Protein AF-A0A150VTR0-F1 (afdb_monomer)

Radius of gyration: 17.27 Å; Cα contacts (8 Å, |Δi|>4): 118; chains: 1; bounding box: 35×29×55 Å

Sequence (92 aa):
MALSACSQPHEEQRKYALPDSLCGVEVAPDLLSPFLPPGEELSVKEDVPDGGTETCELFIDGKPGLFVKQIWWREEDSIAEVASVQAMVGTG

Solvent-accessible surface area (backbone atoms only — not comparable to full-atom values): 5969 Å² total; per-residue (Å²): 136,86,85,80,77,75,76,70,86,73,77,52,72,55,68,44,82,74,59,57,54,57,81,92,38,81,42,66,39,78,76,49,52,88,62,53,73,59,36,65,44,72,48,77,48,77,47,66,90,48,100,45,35,40,34,30,39,32,22,43,70,84,37,89,53,48,82,46,77,50,75,66,79,59,91,84,59,48,72,67,60,63,48,56,76,72,60,75,73,77,82,127

pLDDT: mean 81.84, std 15.09, range [39.91, 95.38]

Secondary structure (DSSP, 8-state):
---------------SPPPSEETTEE--HHHHGGGS---S-EEEEEEEEETTEEEEEEEETTEEEEEEEEEPPPTT--HHHHHHHH------

Foldseek 3Di:
DDPPPPDDPPVPDAQDDQDQDDQNHGDDSVVCVVQADHANDKDKDWDDPDPFKIWIFIDGVNHTRDIDMGGDDDPPDDPVNVVVVVPPPPPD

Structure (mmCIF, N/CA/C/O backbone):
data_AF-A0A150VTR0-F1
#
_entry.id   AF-A0A150VTR0-F1
#
loop_
_atom_site.group_PDB
_atom_site.id
_atom_site.type_symbol
_atom_site.label_atom_id
_atom_site.label_alt_id
_atom_site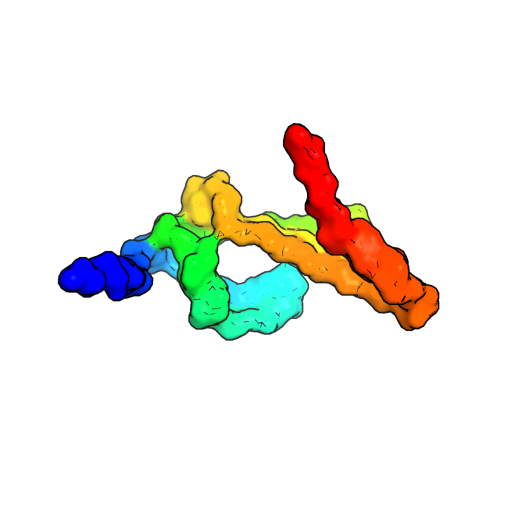.label_comp_id
_atom_site.label_asym_id
_atom_site.label_entity_id
_atom_site.label_seq_id
_atom_site.pdbx_PDB_ins_code
_atom_site.Cartn_x
_atom_site.Cartn_y
_atom_site.Cartn_z
_atom_site.occupancy
_atom_site.B_iso_or_equiv
_atom_site.auth_seq_id
_atom_site.auth_comp_id
_atom_site.auth_asym_id
_atom_site.auth_atom_id
_atom_site.pdbx_PDB_model_num
ATOM 1 N N . MET A 1 1 ? 16.884 -14.665 33.338 1.00 39.91 1 MET A N 1
ATOM 2 C CA . MET A 1 1 ? 15.418 -14.694 33.168 1.00 39.91 1 MET A CA 1
ATOM 3 C C . MET A 1 1 ? 15.113 -13.868 31.935 1.00 39.91 1 MET A C 1
ATOM 5 O O . MET A 1 1 ? 15.328 -12.666 31.967 1.00 39.91 1 MET A O 1
ATOM 9 N N . ALA A 1 2 ? 14.780 -14.525 30.827 1.00 46.97 2 ALA A N 1
ATOM 10 C CA . ALA A 1 2 ? 14.428 -13.860 29.580 1.00 46.97 2 ALA A CA 1
ATOM 11 C C . ALA A 1 2 ? 12.911 -13.648 29.563 1.00 46.97 2 ALA A C 1
ATOM 13 O O . ALA A 1 2 ? 12.160 -14.613 29.676 1.00 46.97 2 ALA A O 1
ATOM 14 N N . LEU A 1 3 ? 12.476 -12.394 29.456 1.00 50.44 3 LEU A N 1
ATOM 15 C CA . LEU A 1 3 ? 11.103 -12.034 29.115 1.00 50.44 3 LEU A CA 1
ATOM 16 C C . LEU A 1 3 ? 11.131 -11.517 27.678 1.00 50.44 3 LEU A C 1
ATOM 18 O O . LEU A 1 3 ? 11.249 -10.322 27.440 1.00 50.44 3 LEU A O 1
ATOM 22 N N . SER A 1 4 ? 11.072 -12.434 26.719 1.00 55.81 4 SER A N 1
ATOM 23 C CA . SER A 1 4 ? 10.721 -12.116 25.336 1.00 55.81 4 SER A CA 1
ATOM 24 C C . SER A 1 4 ? 9.321 -12.657 25.081 1.00 55.81 4 SER A C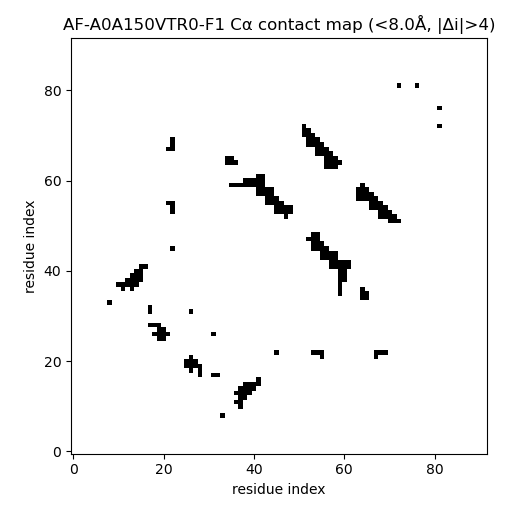 1
ATOM 26 O O . SER A 1 4 ? 9.133 -13.638 24.367 1.00 55.81 4 SER A O 1
ATOM 28 N N . ALA A 1 5 ? 8.334 -12.044 25.732 1.00 51.94 5 ALA A N 1
ATOM 29 C CA . ALA A 1 5 ? 6.967 -12.123 25.253 1.00 51.94 5 ALA A CA 1
ATOM 30 C C . ALA A 1 5 ? 6.877 -11.136 24.086 1.00 51.94 5 ALA A C 1
ATOM 32 O O . ALA A 1 5 ? 6.636 -9.948 24.285 1.00 51.94 5 ALA A O 1
ATOM 33 N N . CYS A 1 6 ? 7.139 -11.612 22.867 1.00 59.19 6 CYS A N 1
ATOM 34 C CA . CYS A 1 6 ? 6.555 -10.966 21.702 1.00 59.19 6 CYS A CA 1
ATOM 35 C C . CYS A 1 6 ? 5.050 -11.044 21.938 1.00 59.19 6 CYS A C 1
ATOM 37 O O . CYS A 1 6 ? 4.497 -12.142 22.015 1.00 59.19 6 CYS A O 1
ATOM 39 N N . SER A 1 7 ? 4.433 -9.894 22.191 1.00 54.06 7 SER A N 1
ATOM 40 C CA . SER A 1 7 ? 2.988 -9.755 22.286 1.00 54.06 7 SER A CA 1
ATOM 41 C C . SER A 1 7 ? 2.343 -10.599 21.190 1.00 54.06 7 SER A C 1
ATOM 43 O O . SER A 1 7 ? 2.670 -10.430 20.013 1.00 54.06 7 SER A O 1
ATOM 45 N N . GLN A 1 8 ? 1.462 -11.524 21.590 1.00 50.69 8 GLN A N 1
ATOM 46 C CA . GLN A 1 8 ? 0.484 -12.125 20.685 1.00 50.69 8 GLN A CA 1
ATOM 47 C C . GLN A 1 8 ? -0.086 -11.015 19.799 1.00 50.69 8 GLN A C 1
ATOM 49 O O . GLN A 1 8 ? -0.276 -9.910 20.320 1.00 50.69 8 GLN A O 1
ATOM 54 N N . PRO A 1 9 ? -0.358 -11.269 18.506 1.00 55.47 9 PRO A N 1
ATOM 55 C CA . PRO A 1 9 ? -1.112 -10.316 17.719 1.00 55.47 9 PRO A CA 1
ATOM 56 C C . PRO A 1 9 ? -2.427 -10.136 18.464 1.00 55.47 9 PRO A C 1
ATOM 58 O O . PRO A 1 9 ? -3.250 -11.046 18.554 1.00 55.47 9 PRO A O 1
ATOM 61 N N . HIS A 1 10 ? -2.546 -8.993 19.130 1.00 50.25 10 HIS A N 1
ATOM 62 C CA . HIS A 1 10 ? -3.803 -8.535 19.649 1.00 50.25 10 HIS A CA 1
ATOM 63 C C . HIS A 1 10 ? -4.599 -8.356 18.361 1.00 50.25 10 HIS A C 1
ATOM 65 O O . HIS A 1 10 ? -4.322 -7.448 17.577 1.00 50.25 10 HIS A O 1
ATOM 71 N N . GLU A 1 11 ? -5.507 -9.291 18.074 1.00 57.62 11 GLU A N 1
ATOM 72 C CA . GLU A 1 11 ? -6.654 -9.008 17.224 1.00 57.62 11 GLU A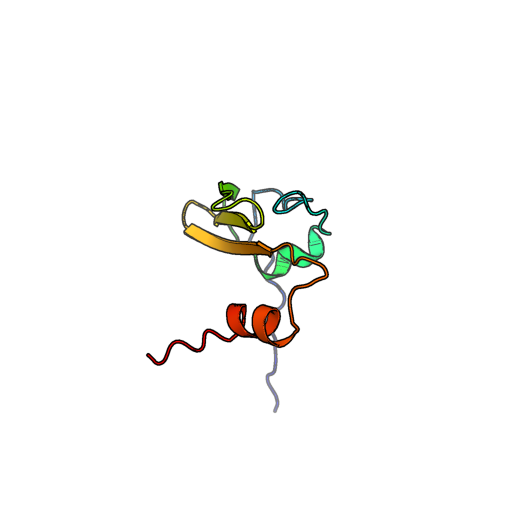 CA 1
ATOM 73 C C . GLU A 1 11 ? -7.438 -7.915 17.954 1.00 57.62 11 GLU A C 1
ATOM 75 O O . GLU A 1 11 ? -8.515 -8.156 18.500 1.00 57.62 11 GLU A O 1
ATOM 80 N N . GLU A 1 12 ? -6.871 -6.709 18.082 1.00 61.84 12 GLU A N 1
ATOM 81 C CA . GLU A 1 12 ? -7.701 -5.600 18.472 1.00 61.84 12 GLU A CA 1
ATOM 82 C C . GLU A 1 12 ? -8.732 -5.459 17.355 1.00 61.84 12 GLU A C 1
ATOM 84 O O . GLU A 1 12 ? -8.417 -5.522 16.164 1.00 61.84 12 GLU A O 1
ATOM 89 N N . GLN A 1 13 ? -9.993 -5.492 17.778 1.00 74.62 13 GLN A N 1
ATOM 90 C CA . GLN A 1 13 ? -11.130 -5.866 16.949 1.00 74.62 13 GLN A CA 1
ATOM 91 C C . GLN A 1 13 ? -11.236 -4.941 15.738 1.00 74.62 13 GLN A C 1
ATOM 93 O O . GLN A 1 13 ? -11.805 -3.853 15.823 1.00 74.62 13 GLN A O 1
ATOM 98 N N . ARG A 1 14 ? -10.705 -5.380 14.595 1.00 88.50 14 ARG A N 1
ATOM 99 C CA . ARG A 1 14 ? -11.011 -4.772 13.303 1.00 88.50 14 ARG A CA 1
ATOM 100 C C . ARG A 1 14 ? -12.475 -5.034 12.998 1.00 88.50 14 ARG A C 1
ATOM 102 O O . ARG A 1 14 ? -12.904 -6.187 12.994 1.00 88.50 14 ARG A O 1
ATOM 109 N N . LYS A 1 15 ? -13.237 -3.974 12.739 1.00 92.06 15 LYS A N 1
ATOM 110 C CA . LYS A 1 15 ? -14.630 -4.086 12.275 1.00 92.06 15 LYS A CA 1
ATOM 111 C C . LYS A 1 15 ? -14.751 -4.021 10.753 1.00 92.06 15 LYS A C 1
ATOM 113 O O . LYS A 1 15 ? -15.821 -4.296 10.221 1.00 92.06 15 LYS A O 1
ATOM 118 N N . TYR A 1 16 ? -13.663 -3.684 10.067 1.00 90.62 16 TYR A N 1
ATOM 119 C CA . TYR A 1 16 ? -13.577 -3.662 8.615 1.00 90.62 16 TYR A CA 1
ATOM 120 C C . TYR A 1 16 ? -13.030 -4.990 8.068 1.00 90.62 16 TYR A C 1
ATOM 122 O O . TYR A 1 16 ? -12.291 -5.710 8.745 1.00 90.62 16 TYR A O 1
ATOM 130 N N . ALA A 1 17 ? -13.391 -5.311 6.825 1.00 91.44 17 ALA A N 1
ATOM 131 C CA . ALA A 1 17 ? -12.863 -6.472 6.119 1.00 91.44 17 ALA A CA 1
ATOM 132 C C . ALA A 1 17 ? -11.477 -6.171 5.534 1.00 91.44 17 ALA A C 1
ATOM 134 O O . ALA A 1 17 ? -11.214 -5.060 5.073 1.00 91.44 17 ALA A O 1
ATOM 135 N N . LEU A 1 18 ? -10.598 -7.171 5.538 1.00 90.75 18 LEU A N 1
ATOM 136 C CA . LEU A 1 18 ? -9.321 -7.087 4.835 1.00 90.75 18 LEU A CA 1
ATOM 137 C C . LEU A 1 18 ? -9.571 -7.207 3.323 1.00 90.75 18 LEU A C 1
ATOM 139 O O . LEU A 1 18 ? -10.344 -8.082 2.925 1.00 90.75 18 LEU A O 1
ATOM 143 N N . PRO A 1 19 ? -8.939 -6.364 2.489 1.00 89.56 19 PRO A N 1
ATOM 144 C CA . PRO A 1 19 ? -9.086 -6.472 1.046 1.00 89.56 19 PRO A CA 1
ATOM 145 C C . PRO A 1 19 ? -8.377 -7.729 0.521 1.00 89.56 19 PRO A C 1
ATOM 147 O O . PRO A 1 19 ? -7.367 -8.168 1.075 1.00 89.56 19 PRO A O 1
ATOM 150 N N . ASP A 1 20 ? -8.917 -8.302 -0.550 1.00 90.31 20 ASP A N 1
ATOM 151 C CA . ASP A 1 20 ? -8.351 -9.440 -1.292 1.00 90.31 20 ASP A CA 1
ATOM 152 C C . ASP A 1 20 ? -7.457 -9.002 -2.465 1.00 90.31 20 ASP A C 1
ATOM 154 O O . ASP A 1 20 ? -6.801 -9.819 -3.112 1.00 90.31 20 ASP A O 1
ATOM 158 N N . SER A 1 21 ? -7.416 -7.699 -2.733 1.00 89.50 21 SER A N 1
ATOM 159 C CA . SER A 1 21 ? -6.632 -7.080 -3.790 1.00 89.50 21 SER A CA 1
ATOM 160 C C . SER A 1 21 ? -6.164 -5.682 -3.385 1.00 89.5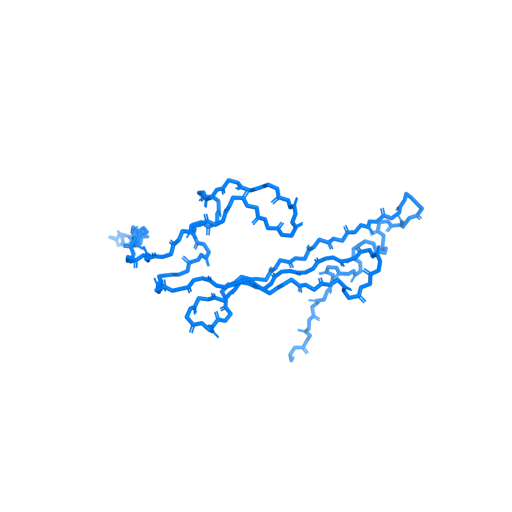0 21 SER A C 1
ATOM 162 O O . SER A 1 21 ? -6.805 -4.991 -2.593 1.00 89.50 21 SER A O 1
ATOM 164 N N . LEU A 1 22 ? -5.010 -5.270 -3.906 1.00 87.62 22 LEU A N 1
ATOM 165 C CA . LEU A 1 22 ? -4.418 -3.947 -3.715 1.00 87.62 22 LEU A CA 1
ATOM 166 C C . LEU A 1 22 ? -3.842 -3.472 -5.044 1.00 87.62 22 LEU A C 1
ATOM 168 O O . LEU A 1 22 ? -3.004 -4.168 -5.612 1.00 87.62 22 LEU A O 1
ATOM 172 N N . CYS A 1 23 ? -4.261 -2.300 -5.525 1.00 84.12 23 CYS A N 1
ATOM 173 C CA . CYS A 1 23 ? -3.818 -1.754 -6.818 1.00 84.12 23 CYS A CA 1
ATOM 174 C C . CYS A 1 23 ? -3.985 -2.761 -7.965 1.00 84.12 23 CYS A C 1
ATOM 176 O O . CYS A 1 23 ? -3.038 -3.073 -8.680 1.00 84.12 23 CYS A O 1
ATOM 178 N N . GLY A 1 24 ? -5.146 -3.419 -8.030 1.00 83.81 24 GLY A N 1
ATOM 179 C CA . GLY A 1 24 ? -5.416 -4.458 -9.029 1.00 83.81 24 GLY A CA 1
ATOM 180 C C . GLY A 1 24 ? -4.620 -5.767 -8.878 1.00 83.81 24 GLY A C 1
ATOM 181 O O . GLY A 1 24 ? -4.814 -6.677 -9.684 1.00 83.81 24 GLY A O 1
ATOM 182 N N . VAL A 1 25 ? -3.761 -5.908 -7.860 1.00 86.94 25 VAL A N 1
ATOM 183 C CA . VAL A 1 25 ? -2.990 -7.130 -7.583 1.00 86.94 25 VAL A CA 1
ATOM 184 C C . VAL A 1 25 ? -3.665 -7.946 -6.488 1.00 86.94 25 VAL A C 1
ATOM 186 O O . VAL A 1 25 ? -3.878 -7.452 -5.382 1.00 86.94 25 VAL A O 1
ATOM 189 N N . GLU A 1 26 ? -3.966 -9.213 -6.774 1.00 91.69 26 GLU A N 1
ATOM 190 C CA . GLU A 1 26 ? -4.485 -10.153 -5.776 1.00 91.69 26 GLU A CA 1
ATOM 191 C C . GLU A 1 26 ? -3.479 -10.359 -4.636 1.00 91.69 26 GLU A C 1
ATOM 193 O O . GLU A 1 26 ? -2.290 -10.609 -4.855 1.00 91.69 26 GLU A O 1
ATOM 198 N N . VAL A 1 27 ? -3.965 -10.293 -3.399 1.00 89.50 27 VAL A N 1
ATOM 199 C CA . VAL A 1 27 ? -3.160 -10.494 -2.198 1.00 89.50 27 VAL A CA 1
ATOM 200 C C . VAL A 1 27 ? -3.939 -11.313 -1.184 1.00 89.50 27 VAL A C 1
ATOM 202 O O . VAL A 1 27 ? -5.117 -11.083 -0.928 1.00 89.50 27 VAL A O 1
ATOM 205 N N . ALA A 1 28 ? -3.269 -12.287 -0.570 1.00 91.81 28 ALA A N 1
ATOM 206 C CA . ALA A 1 28 ? -3.878 -13.043 0.512 1.00 91.81 28 ALA A CA 1
ATOM 207 C C . ALA A 1 28 ? -4.153 -12.098 1.703 1.00 91.81 28 ALA A C 1
ATOM 209 O O . ALA A 1 28 ? -3.197 -11.508 2.220 1.00 91.81 28 ALA A O 1
ATOM 210 N N . PRO A 1 29 ? -5.405 -11.979 2.187 1.00 89.56 29 PRO A N 1
ATOM 211 C CA . PRO A 1 29 ? -5.752 -11.056 3.271 1.00 89.56 29 PRO A CA 1
ATOM 212 C C . PRO A 1 29 ? -4.904 -11.249 4.537 1.00 89.56 29 PRO A C 1
ATOM 214 O O . PRO A 1 29 ? -4.508 -10.283 5.192 1.00 89.56 29 PRO A O 1
ATOM 217 N N . ASP A 1 30 ? -4.536 -12.494 4.843 1.00 88.19 30 ASP A N 1
ATOM 218 C CA . ASP A 1 30 ? -3.697 -12.842 5.994 1.00 88.19 30 ASP A CA 1
ATOM 219 C C . ASP A 1 30 ? -2.297 -12.208 5.941 1.00 88.19 30 ASP A C 1
ATOM 221 O O . ASP A 1 30 ? -1.695 -11.970 6.988 1.00 88.19 30 ASP A O 1
ATOM 225 N N . LEU A 1 31 ? -1.787 -11.881 4.747 1.00 89.69 31 LEU A N 1
ATOM 226 C CA . LEU A 1 31 ? -0.516 -11.167 4.582 1.00 89.69 31 LEU A CA 1
ATOM 227 C C . LEU A 1 31 ? -0.642 -9.674 4.902 1.00 89.69 31 LEU A C 1
ATOM 229 O O . LEU A 1 31 ? 0.348 -9.051 5.277 1.00 89.69 31 LEU A O 1
ATOM 233 N N . LEU A 1 32 ? -1.842 -9.102 4.783 1.00 88.00 32 LEU A N 1
ATOM 234 C CA . LEU A 1 32 ? -2.115 -7.700 5.114 1.00 88.00 32 LEU A CA 1
ATOM 235 C C . LEU A 1 32 ? -2.416 -7.500 6.594 1.00 88.00 32 LEU A C 1
ATOM 237 O O . LEU A 1 32 ? -2.113 -6.450 7.158 1.00 88.00 32 LEU A O 1
ATOM 241 N N . SER A 1 33 ? -2.993 -8.522 7.224 1.00 86.75 33 SER A N 1
ATOM 242 C CA . SER A 1 33 ? -3.410 -8.514 8.623 1.00 86.75 33 SER A CA 1
ATOM 243 C C . SER A 1 33 ? -2.370 -7.911 9.593 1.00 86.75 33 SER A C 1
ATOM 245 O O . SER A 1 33 ? -2.765 -7.089 10.417 1.00 86.75 33 SER A O 1
ATOM 247 N N . PRO A 1 34 ? -1.058 -8.208 9.519 1.00 88.25 34 PRO A N 1
ATOM 248 C CA . PRO A 1 34 ? -0.085 -7.653 10.466 1.00 88.25 34 PRO A CA 1
ATOM 249 C C . PRO A 1 34 ? 0.175 -6.147 10.317 1.00 88.25 34 PRO A C 1
ATOM 251 O O . PRO A 1 34 ? 0.689 -5.527 11.245 1.00 88.25 34 PRO A O 1
ATOM 254 N N . PHE A 1 35 ? -0.141 -5.563 9.159 1.00 87.62 35 PHE A N 1
ATOM 255 C CA . PHE A 1 35 ? 0.160 -4.165 8.833 1.00 87.62 35 PHE A CA 1
ATOM 256 C C . PHE A 1 35 ? -1.035 -3.233 9.033 1.00 87.62 35 PHE A C 1
ATOM 258 O O . PHE A 1 35 ? -0.861 -2.018 9.086 1.00 87.62 35 PHE A O 1
ATOM 265 N N . LEU A 1 36 ? -2.243 -3.790 9.136 1.00 88.19 36 LEU A N 1
ATOM 266 C CA . LEU A 1 36 ? -3.476 -3.022 9.243 1.00 88.19 36 LEU A CA 1
ATOM 267 C C . LEU A 1 36 ? -3.960 -2.995 10.701 1.00 88.19 36 LEU A C 1
ATOM 269 O O . LEU A 1 36 ? -4.440 -4.019 11.204 1.00 88.19 36 LEU A O 1
ATOM 273 N N . PRO A 1 37 ? -3.831 -1.849 11.396 1.00 88.31 37 PRO A N 1
ATOM 274 C CA . PRO A 1 37 ? -4.209 -1.730 12.795 1.00 88.31 37 PRO A CA 1
ATOM 275 C C . PRO A 1 37 ? -5.734 -1.791 12.964 1.00 88.31 37 PRO A C 1
ATOM 277 O O . PRO A 1 37 ? -6.479 -1.584 12.013 1.00 88.31 37 PRO A O 1
ATOM 280 N N . PRO A 1 38 ? -6.237 -2.027 14.173 1.00 89.88 38 PRO A N 1
ATOM 281 C CA . PRO A 1 38 ? -7.666 -1.975 14.473 1.00 89.88 38 PRO A CA 1
ATOM 282 C C . PRO A 1 38 ? -8.311 -0.656 14.081 1.00 89.88 38 PRO A C 1
ATOM 284 O O . PRO A 1 38 ? -7.669 0.393 14.079 1.00 89.88 38 PRO A O 1
ATOM 287 N N . GLY A 1 39 ? -9.608 -0.731 13.817 1.00 90.94 39 GLY A N 1
ATOM 288 C CA . GLY A 1 39 ? -10.423 0.414 13.455 1.00 90.94 39 GLY A CA 1
ATOM 289 C C . GLY A 1 39 ? -11.820 -0.015 13.047 1.00 90.94 39 GLY A C 1
ATOM 290 O O . GLY A 1 39 ? -12.159 -1.209 13.049 1.00 90.94 39 GLY A O 1
ATOM 291 N N . GLU A 1 40 ? -12.631 0.971 12.705 1.00 93.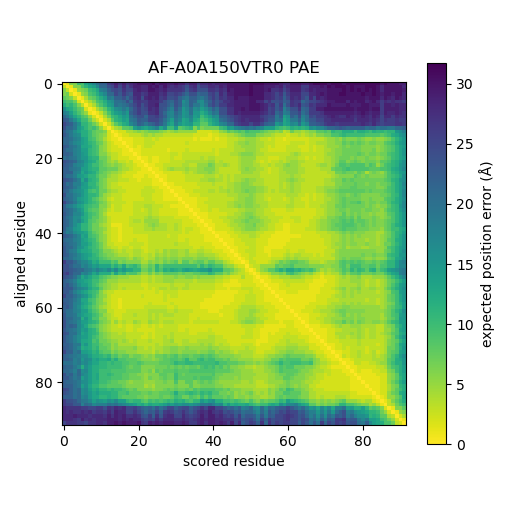19 40 GLU A N 1
ATOM 292 C CA . GLU A 1 40 ? -14.023 0.773 12.326 1.00 93.19 40 GLU A CA 1
ATOM 293 C C . GLU A 1 40 ? -14.190 0.691 10.813 1.00 93.19 40 GLU A C 1
ATOM 295 O O . GLU A 1 40 ? -14.900 -0.187 10.323 1.00 93.19 40 GLU A O 1
ATOM 300 N N . GLU A 1 41 ? -13.493 1.557 10.084 1.00 94.25 41 GLU A N 1
ATOM 301 C CA . GLU A 1 41 ? -13.644 1.723 8.645 1.00 94.25 41 GLU A CA 1
ATOM 302 C C . GLU A 1 41 ? -12.293 1.670 7.931 1.00 94.25 41 GLU A C 1
ATOM 304 O O . GLU A 1 41 ? -11.312 2.287 8.354 1.00 94.25 41 GLU A O 1
ATOM 309 N N . LEU A 1 42 ? -12.271 0.949 6.809 1.00 93.69 42 LEU A N 1
ATOM 310 C CA . LEU A 1 42 ? -11.172 0.950 5.855 1.00 93.69 42 LEU A CA 1
ATOM 311 C C . LEU A 1 42 ? -11.643 1.649 4.586 1.00 93.69 42 LEU A C 1
ATOM 313 O O . LEU A 1 42 ? -12.667 1.287 4.011 1.00 93.69 42 LEU A O 1
ATOM 317 N N . SER A 1 43 ? -10.861 2.622 4.134 1.00 93.88 43 SER A N 1
ATOM 318 C CA . SER A 1 43 ? -11.032 3.254 2.828 1.00 93.88 43 SER A CA 1
ATOM 319 C C . SER A 1 43 ? -9.745 3.144 2.025 1.00 93.88 43 SER A C 1
ATOM 321 O O . SER A 1 43 ? -8.647 3.093 2.582 1.00 93.88 43 SER A O 1
ATOM 323 N N . VAL A 1 44 ? -9.895 3.082 0.707 1.00 92.19 44 VAL A N 1
ATOM 324 C CA . VAL A 1 44 ? -8.787 2.983 -0.239 1.00 92.19 44 VAL A CA 1
ATOM 325 C C . VAL A 1 44 ? -8.851 4.188 -1.158 1.00 92.19 44 VAL A C 1
ATOM 327 O O . VAL A 1 44 ? -9.917 4.540 -1.664 1.00 92.19 44 VAL A O 1
ATOM 330 N N . LYS A 1 45 ? -7.705 4.823 -1.366 1.00 92.69 45 LYS A N 1
ATOM 331 C CA . LYS A 1 45 ? -7.523 5.856 -2.374 1.00 92.69 45 LYS A CA 1
ATOM 332 C C . LYS A 1 45 ? -6.525 5.348 -3.399 1.00 92.69 45 LYS A C 1
ATOM 334 O O . LYS A 1 45 ? -5.367 5.121 -3.066 1.00 92.69 45 LYS A O 1
ATOM 339 N N . GLU A 1 46 ? -6.991 5.209 -4.627 1.00 91.38 46 GLU A N 1
ATOM 340 C CA . GLU A 1 46 ? -6.182 4.795 -5.767 1.00 91.38 46 GLU A CA 1
ATOM 341 C C . GLU A 1 46 ? -5.792 6.024 -6.589 1.00 91.38 46 GLU A C 1
ATOM 343 O O . GLU A 1 46 ? -6.588 6.956 -6.748 1.00 91.38 46 GLU A O 1
ATOM 348 N N . ASP A 1 47 ? -4.560 6.037 -7.086 1.00 90.25 47 ASP A N 1
ATOM 349 C CA . ASP A 1 47 ? -4.053 7.074 -7.977 1.00 90.25 47 ASP A CA 1
ATOM 350 C C . ASP A 1 47 ? -3.098 6.476 -9.016 1.00 90.25 47 ASP A C 1
ATOM 352 O O . ASP A 1 47 ? -2.315 5.568 -8.719 1.00 90.25 47 ASP A O 1
ATOM 356 N N . VAL A 1 48 ? -3.159 7.016 -10.233 1.00 87.31 48 VAL A N 1
ATOM 357 C CA . VAL A 1 48 ? -2.342 6.617 -11.388 1.00 87.31 48 VAL A CA 1
ATOM 358 C C . VAL A 1 48 ? -1.566 7.856 -11.837 1.00 87.31 48 VAL A C 1
ATOM 360 O O . VAL A 1 48 ? -1.977 8.545 -12.776 1.00 87.31 48 VAL A O 1
ATOM 363 N N . PRO A 1 49 ? -0.479 8.212 -11.126 1.00 81.44 49 PRO A N 1
ATOM 364 C CA . PRO A 1 49 ? 0.218 9.479 -11.346 1.00 81.44 49 PRO A CA 1
ATOM 365 C C . PRO A 1 49 ? 0.874 9.566 -12.730 1.00 81.44 49 PRO A C 1
ATOM 367 O O . PRO A 1 49 ? 1.065 10.661 -13.262 1.00 81.44 49 PRO A O 1
ATOM 370 N N . ASP A 1 50 ? 1.215 8.422 -13.323 1.00 80.50 50 ASP A N 1
ATOM 371 C CA . ASP A 1 50 ? 1.764 8.310 -14.667 1.00 80.50 50 ASP A CA 1
ATOM 372 C C . ASP A 1 50 ? 1.398 6.958 -15.303 1.00 80.50 50 ASP A C 1
ATOM 374 O O . ASP A 1 50 ? 0.817 6.082 -14.670 1.00 80.50 50 ASP A O 1
ATOM 378 N N . GLY A 1 51 ? 1.728 6.781 -16.586 1.00 75.31 51 GLY A N 1
ATOM 379 C CA . GLY A 1 51 ? 1.369 5.580 -17.349 1.00 75.31 51 GLY A CA 1
ATOM 380 C C . GLY A 1 51 ? 2.120 4.296 -16.971 1.00 75.31 51 GLY A C 1
ATOM 381 O O . GLY A 1 51 ? 1.926 3.288 -17.645 1.00 75.31 51 GLY A O 1
ATOM 382 N N . GLY A 1 52 ? 2.994 4.323 -15.961 1.00 83.50 52 GLY A N 1
ATOM 383 C CA . GLY A 1 52 ? 3.763 3.169 -15.491 1.00 83.50 52 GLY A CA 1
ATOM 384 C C . GLY A 1 52 ? 3.762 3.011 -13.972 1.00 83.50 52 GLY A C 1
ATOM 385 O O . GLY A 1 52 ? 4.561 2.228 -13.459 1.00 83.50 52 GLY A O 1
ATOM 386 N N . THR A 1 53 ? 2.900 3.737 -13.257 1.00 86.62 53 THR A N 1
ATOM 387 C CA . THR A 1 53 ? 2.825 3.723 -11.798 1.00 86.62 53 THR A CA 1
ATOM 388 C C . THR A 1 53 ? 1.374 3.698 -11.343 1.00 86.62 53 THR A C 1
ATOM 390 O O . THR A 1 53 ? 0.579 4.547 -11.735 1.00 86.62 53 THR A O 1
ATOM 393 N N . GLU A 1 54 ? 1.066 2.784 -10.432 1.00 90.44 54 GLU A N 1
ATOM 394 C CA . GLU A 1 54 ? -0.198 2.738 -9.703 1.00 90.44 54 GLU A CA 1
ATOM 395 C C . GLU A 1 54 ? 0.102 2.816 -8.208 1.00 90.44 54 GLU A C 1
ATOM 397 O O . GLU A 1 54 ? 1.039 2.183 -7.710 1.00 90.44 54 GLU A O 1
ATOM 402 N N . THR A 1 55 ? -0.652 3.634 -7.486 1.00 91.50 55 THR A N 1
ATOM 403 C CA . THR A 1 55 ? -0.500 3.812 -6.042 1.00 91.50 55 THR A CA 1
ATOM 404 C C . THR A 1 55 ? -1.827 3.623 -5.335 1.00 91.50 55 THR A C 1
ATOM 406 O O . THR A 1 55 ? -2.852 4.101 -5.815 1.00 91.50 55 THR A O 1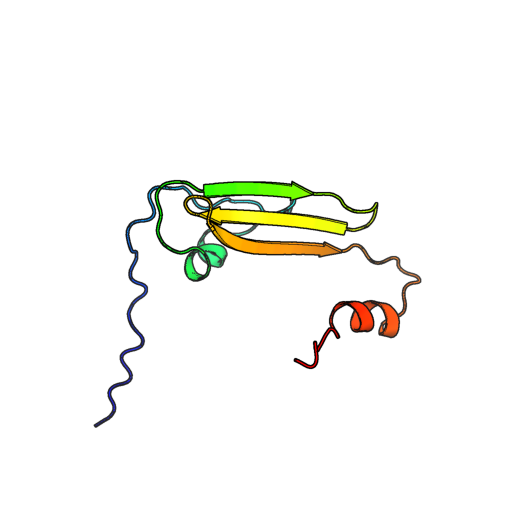
ATOM 409 N N . CYS A 1 56 ? -1.792 2.975 -4.172 1.00 92.56 56 CYS A N 1
ATOM 410 C CA . CYS A 1 56 ? -2.955 2.816 -3.309 1.00 92.56 56 CYS A CA 1
ATOM 411 C C . CYS A 1 56 ? -2.606 3.172 -1.875 1.00 92.56 56 CYS A C 1
ATOM 413 O O . CYS A 1 56 ? -1.685 2.616 -1.272 1.00 92.56 56 CYS A O 1
ATOM 415 N N . GLU A 1 57 ? -3.383 4.087 -1.320 1.00 93.56 57 GLU A N 1
ATOM 416 C CA . GLU A 1 57 ? -3.311 4.506 0.068 1.00 93.56 57 GLU A CA 1
ATOM 417 C C . GLU A 1 57 ? -4.499 3.923 0.824 1.00 93.56 57 GLU A C 1
ATOM 419 O O . GLU A 1 57 ? -5.655 4.199 0.501 1.00 93.56 57 GLU A O 1
ATOM 424 N N . LEU A 1 58 ? -4.215 3.113 1.838 1.00 93.50 58 LEU A N 1
ATOM 425 C CA . LEU A 1 58 ? -5.221 2.565 2.735 1.00 93.50 58 LEU A CA 1
ATOM 426 C C . LEU A 1 58 ? -5.296 3.443 3.970 1.00 93.50 58 LEU A C 1
ATOM 428 O O . LEU A 1 58 ? -4.287 3.675 4.643 1.00 93.50 58 LEU A O 1
ATOM 432 N N . PHE A 1 59 ? -6.509 3.864 4.299 1.00 94.50 59 PHE A N 1
ATOM 433 C CA . PHE A 1 59 ? -6.800 4.648 5.485 1.00 94.50 59 PHE A CA 1
ATOM 434 C C . PHE A 1 59 ? -7.682 3.849 6.437 1.00 94.50 59 PHE A C 1
ATOM 436 O O . PHE A 1 59 ? -8.735 3.352 6.036 1.00 94.50 59 PHE A O 1
ATOM 443 N N . ILE A 1 60 ? -7.268 3.777 7.701 1.00 95.38 60 ILE A N 1
ATOM 444 C CA . ILE A 1 60 ? -8.058 3.218 8.801 1.00 95.38 60 ILE A CA 1
ATOM 445 C C . ILE A 1 60 ? -8.593 4.379 9.628 1.00 95.38 60 ILE A C 1
ATOM 447 O O . ILE A 1 60 ? -7.812 5.179 10.150 1.00 95.38 60 ILE A O 1
ATOM 451 N N . ASP A 1 61 ? -9.915 4.515 9.699 1.00 95.31 61 ASP A N 1
ATOM 452 C CA . ASP A 1 61 ? -10.597 5.631 10.371 1.00 95.31 61 ASP A CA 1
ATOM 453 C C . ASP A 1 61 ? -10.051 7.009 9.928 1.00 95.31 61 ASP A C 1
ATOM 455 O O . ASP A 1 61 ? -9.824 7.922 10.728 1.00 95.31 61 ASP A O 1
ATOM 459 N N . GLY A 1 62 ? -9.758 7.139 8.628 1.00 94.38 62 GLY A N 1
ATOM 460 C CA . GLY A 1 62 ? -9.211 8.353 8.015 1.00 94.38 62 GLY A CA 1
ATOM 461 C C . GLY A 1 62 ? -7.717 8.607 8.259 1.00 94.38 62 GLY A C 1
ATOM 462 O O . GLY A 1 62 ? -7.206 9.647 7.844 1.00 94.38 62 GLY A O 1
ATOM 463 N N . LYS A 1 63 ? -6.991 7.689 8.910 1.00 93.06 63 LYS A N 1
ATOM 464 C CA . LYS A 1 63 ? -5.539 7.793 9.139 1.00 93.06 63 LYS A CA 1
ATOM 465 C C . LYS A 1 63 ? -4.761 6.881 8.189 1.00 93.06 63 LYS A C 1
ATOM 467 O O . LYS A 1 63 ? -5.191 5.745 8.000 1.00 93.06 63 LYS A O 1
ATOM 472 N N . PRO A 1 64 ? -3.609 7.317 7.644 1.00 91.06 64 PRO A N 1
ATOM 473 C CA . PRO A 1 64 ? -2.779 6.465 6.793 1.00 91.06 64 PRO 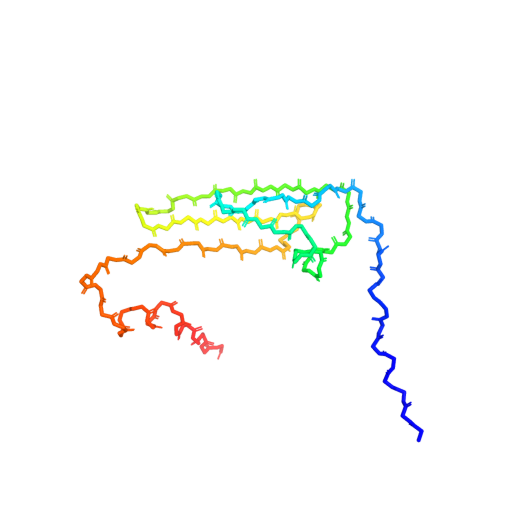A CA 1
ATOM 474 C C . PRO A 1 64 ? -2.370 5.178 7.521 1.00 91.06 64 PRO A C 1
ATOM 476 O O . PRO A 1 64 ? -1.798 5.241 8.610 1.00 91.06 64 PRO A O 1
ATOM 479 N N . GLY A 1 65 ? -2.676 4.027 6.923 1.00 89.75 65 GLY A N 1
ATOM 480 C CA . GLY A 1 65 ? -2.330 2.701 7.437 1.00 89.75 65 GLY A CA 1
ATOM 481 C C . GLY A 1 65 ? -1.290 1.991 6.574 1.00 89.75 65 GLY A C 1
ATOM 482 O O . GLY A 1 65 ? -0.275 1.530 7.087 1.00 89.75 65 GLY A O 1
ATOM 483 N N . LEU A 1 66 ? -1.513 1.937 5.258 1.00 91.56 66 LEU A N 1
ATOM 484 C CA . LEU A 1 66 ? -0.612 1.278 4.310 1.00 91.56 66 LEU A CA 1
ATOM 485 C C . LEU A 1 66 ? -0.510 2.091 3.016 1.00 91.56 66 LEU A C 1
ATOM 487 O O . LEU A 1 66 ? -1.516 2.578 2.508 1.00 91.56 66 LEU A O 1
ATOM 491 N N . PHE A 1 67 ? 0.705 2.209 2.482 1.00 91.31 67 PHE A N 1
ATOM 492 C CA . PHE A 1 67 ? 0.979 2.799 1.174 1.00 91.31 67 PHE A CA 1
ATOM 493 C C . PHE A 1 67 ? 1.538 1.718 0.253 1.00 91.31 67 PHE A C 1
ATOM 495 O O . PHE A 1 67 ? 2.529 1.066 0.589 1.00 91.31 67 PHE A O 1
ATOM 502 N N . VAL A 1 68 ? 0.915 1.537 -0.905 1.00 90.88 68 VAL A N 1
ATOM 503 C CA . VAL A 1 68 ? 1.300 0.548 -1.912 1.00 90.88 68 VAL A CA 1
ATOM 504 C C . VAL A 1 68 ? 1.634 1.278 -3.202 1.00 90.88 68 V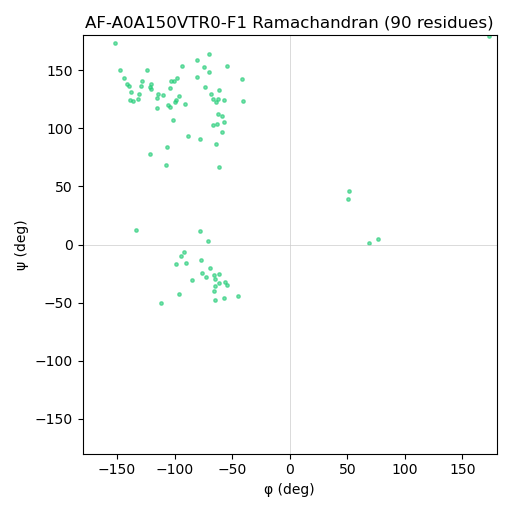AL A C 1
ATOM 506 O O . VAL A 1 68 ? 0.933 2.207 -3.593 1.00 90.88 68 VAL A O 1
ATOM 509 N N . LYS A 1 69 ? 2.709 0.852 -3.866 1.00 89.19 69 LYS A N 1
ATOM 510 C CA . LYS A 1 69 ? 3.117 1.366 -5.173 1.00 89.19 69 LYS A CA 1
ATOM 511 C C . LYS A 1 69 ? 3.510 0.210 -6.078 1.00 89.19 69 LYS A C 1
ATOM 513 O O . LYS A 1 69 ? 4.425 -0.543 -5.746 1.00 89.19 69 LYS A O 1
ATOM 518 N N . GLN A 1 70 ? 2.859 0.113 -7.226 1.00 88.38 70 GLN A N 1
ATOM 519 C CA . GLN A 1 70 ? 3.238 -0.767 -8.318 1.00 88.38 70 GLN A CA 1
ATOM 520 C C . GLN A 1 70 ? 3.893 0.060 -9.420 1.00 88.38 70 GLN A C 1
ATOM 522 O O . GLN A 1 70 ? 3.429 1.149 -9.750 1.00 88.38 70 GLN A O 1
ATOM 527 N N . ILE A 1 71 ? 5.012 -0.436 -9.946 1.00 87.62 71 ILE A N 1
ATOM 528 C CA . ILE A 1 71 ? 5.795 0.236 -10.985 1.00 87.62 71 ILE A CA 1
ATOM 529 C C . ILE A 1 71 ? 6.080 -0.774 -12.088 1.00 87.62 71 ILE A C 1
ATOM 531 O O . ILE A 1 71 ? 6.561 -1.876 -11.808 1.00 87.62 71 ILE A O 1
ATOM 535 N N . TRP A 1 72 ? 5.803 -0.389 -13.328 1.00 87.38 72 TRP A N 1
ATOM 536 C CA . TRP A 1 72 ? 6.092 -1.180 -14.514 1.00 87.38 72 TRP A CA 1
ATOM 537 C C . TRP A 1 72 ? 7.375 -0.678 -15.157 1.00 87.38 72 TRP A C 1
ATOM 539 O O . TRP A 1 72 ? 7.480 0.483 -15.545 1.00 87.38 72 TRP A O 1
ATOM 549 N N . TRP A 1 73 ? 8.329 -1.590 -15.289 1.00 87.44 73 TRP A N 1
ATOM 550 C CA . TRP A 1 73 ? 9.595 -1.351 -15.969 1.00 87.44 73 TRP A CA 1
ATOM 551 C C . TRP A 1 73 ? 9.522 -1.888 -17.388 1.00 87.44 73 TRP A C 1
ATOM 553 O O . TRP A 1 73 ? 8.908 -2.931 -17.639 1.00 87.44 73 TRP A O 1
ATOM 563 N N . ARG A 1 74 ? 10.148 -1.177 -18.318 1.00 87.06 74 ARG A N 1
ATOM 564 C CA . ARG A 1 74 ? 10.332 -1.650 -19.684 1.00 87.06 74 ARG A CA 1
ATOM 565 C C . ARG A 1 74 ? 11.505 -2.617 -19.746 1.00 87.06 74 ARG 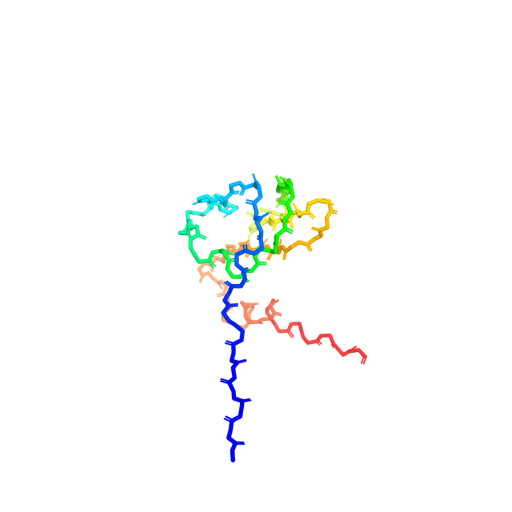A C 1
ATOM 567 O O . ARG A 1 74 ? 12.374 -2.625 -18.881 1.00 87.06 74 ARG A O 1
ATOM 574 N N . GLU A 1 75 ? 11.530 -3.441 -20.785 1.00 88.50 75 GLU A N 1
ATOM 575 C CA . GLU A 1 75 ? 12.602 -4.424 -20.975 1.00 88.50 75 GLU A CA 1
ATOM 576 C C . GLU A 1 75 ? 13.963 -3.747 -21.205 1.00 88.50 75 GLU A C 1
ATOM 578 O O . GLU A 1 75 ? 15.001 -4.279 -20.816 1.00 88.50 75 GLU A O 1
ATOM 583 N N . GLU A 1 76 ? 13.958 -2.553 -21.799 1.00 92.00 76 GLU A N 1
ATOM 584 C CA . GLU A 1 76 ? 15.146 -1.731 -22.013 1.00 92.00 76 GLU A CA 1
ATOM 585 C C . GLU A 1 76 ? 15.653 -0.993 -20.764 1.00 92.00 76 GLU A C 1
ATOM 587 O O . GLU A 1 76 ? 16.778 -0.487 -20.797 1.00 92.00 76 GLU A O 1
ATOM 592 N N . ASP A 1 77 ? 14.863 -0.929 -19.685 1.00 88.81 77 ASP A N 1
ATOM 593 C CA . ASP A 1 77 ? 15.263 -0.223 -18.469 1.00 88.81 77 ASP A CA 1
ATOM 594 C C . ASP A 1 77 ? 16.425 -0.964 -17.796 1.00 88.81 77 ASP A C 1
ATOM 596 O O . ASP A 1 77 ? 16.406 -2.175 -17.549 1.00 88.81 77 ASP A O 1
ATOM 600 N N . SER A 1 78 ? 17.479 -0.226 -17.473 1.00 89.88 78 SER A N 1
ATOM 601 C CA . SER A 1 78 ? 18.658 -0.780 -16.827 1.00 89.88 78 SER A CA 1
ATOM 602 C C . SER A 1 78 ? 18.400 -1.092 -15.351 1.00 89.88 78 SER A C 1
ATOM 604 O O . SER A 1 78 ? 17.647 -0.415 -14.651 1.00 89.88 78 SER A O 1
ATOM 606 N N . ILE A 1 79 ? 19.136 -2.068 -14.811 1.00 88.56 79 ILE A N 1
ATOM 607 C CA . ILE A 1 79 ? 19.113 -2.378 -13.369 1.00 88.56 79 ILE A CA 1
ATOM 608 C C . ILE A 1 79 ? 19.462 -1.138 -12.524 1.00 88.56 79 ILE A C 1
ATOM 610 O O . ILE A 1 79 ? 18.953 -0.980 -11.415 1.00 88.56 79 ILE A O 1
ATOM 614 N N . ALA A 1 80 ? 20.313 -0.247 -13.042 1.00 89.06 80 ALA A N 1
ATOM 615 C CA . ALA A 1 80 ? 20.664 0.999 -12.370 1.00 89.06 80 ALA A CA 1
ATOM 616 C C . ALA A 1 80 ? 19.465 1.958 -12.261 1.00 89.06 80 ALA A C 1
ATOM 618 O O . ALA A 1 80 ? 19.272 2.566 -11.208 1.00 89.06 80 ALA A O 1
ATOM 619 N N . GLU A 1 81 ? 18.641 2.061 -13.306 1.00 85.38 81 GLU A N 1
ATOM 620 C CA . GLU A 1 81 ? 17.412 2.862 -13.292 1.00 85.38 81 GLU A CA 1
ATOM 621 C C . GLU A 1 81 ? 16.398 2.293 -12.298 1.00 85.38 81 GLU A C 1
ATOM 623 O O . GLU A 1 81 ? 15.929 3.030 -11.427 1.00 85.38 81 GLU A O 1
ATOM 628 N N . VAL A 1 82 ? 16.162 0.976 -12.324 1.00 87.25 82 VAL A N 1
ATOM 629 C CA . VAL A 1 82 ? 15.283 0.293 -11.358 1.00 87.25 82 VAL A CA 1
ATOM 630 C C . VAL A 1 82 ? 15.746 0.534 -9.916 1.00 87.25 82 VAL A C 1
ATOM 632 O O . VAL A 1 82 ? 14.947 0.883 -9.044 1.00 87.25 82 VAL A O 1
ATOM 635 N N . ALA A 1 83 ? 17.049 0.389 -9.651 1.00 86.31 83 ALA A N 1
ATOM 636 C CA . ALA A 1 83 ? 17.618 0.591 -8.321 1.00 86.31 83 ALA A CA 1
ATOM 637 C C . ALA A 1 83 ? 17.494 2.044 -7.839 1.00 86.31 83 ALA A C 1
ATOM 639 O O . ALA A 1 83 ? 17.260 2.278 -6.653 1.00 86.31 83 ALA A O 1
ATOM 640 N N . SER A 1 84 ? 17.613 3.023 -8.741 1.00 84.06 84 SER A N 1
ATOM 641 C CA . SER A 1 84 ? 17.580 4.446 -8.383 1.00 84.06 84 SER A CA 1
ATOM 642 C C . SER A 1 84 ? 16.259 4.882 -7.739 1.00 84.06 84 SER A C 1
ATOM 644 O O . SER A 1 84 ? 16.269 5.707 -6.827 1.00 84.06 84 SER A O 1
ATOM 646 N N . VAL A 1 85 ? 15.132 4.279 -8.135 1.00 80.62 85 VAL A N 1
ATOM 647 C CA . VAL A 1 85 ? 13.802 4.615 -7.597 1.00 80.62 85 VAL A CA 1
ATOM 648 C C . VAL A 1 85 ? 13.598 4.106 -6.169 1.00 80.62 85 VAL A C 1
ATOM 650 O O . VAL A 1 85 ? 12.867 4.724 -5.400 1.00 80.62 85 VAL A O 1
ATOM 653 N N . GLN A 1 86 ? 14.274 3.022 -5.786 1.00 74.25 86 GLN A N 1
ATOM 654 C CA . GLN A 1 86 ? 14.238 2.473 -4.423 1.00 74.25 86 GLN A CA 1
ATOM 655 C C . GLN A 1 86 ? 15.329 3.068 -3.519 1.00 74.25 86 GLN A C 1
ATOM 657 O O . GLN A 1 86 ? 15.265 2.953 -2.298 1.00 74.25 86 GLN A O 1
ATOM 662 N N . ALA A 1 87 ? 16.336 3.720 -4.103 1.00 73.06 87 ALA A N 1
ATOM 663 C CA . ALA A 1 87 ? 17.498 4.242 -3.392 1.00 73.06 87 ALA A CA 1
ATOM 664 C C . ALA A 1 87 ? 17.243 5.557 -2.630 1.00 73.06 87 ALA A C 1
ATOM 666 O O . ALA A 1 87 ? 18.210 6.177 -2.183 1.00 73.06 87 ALA A O 1
ATOM 667 N N . MET A 1 88 ? 15.987 6.001 -2.456 1.00 55.12 88 MET A N 1
ATOM 668 C CA . MET A 1 88 ? 15.676 7.173 -1.627 1.00 55.12 88 MET A CA 1
ATOM 669 C C . MET A 1 88 ? 16.036 6.922 -0.153 1.00 55.12 88 MET A C 1
ATOM 671 O O . MET A 1 88 ? 15.204 6.561 0.674 1.00 55.12 88 MET A O 1
ATOM 675 N N . VAL A 1 89 ? 17.295 7.186 0.191 1.00 55.97 89 VAL A N 1
ATOM 676 C CA . VAL A 1 89 ? 17.737 7.529 1.540 1.00 55.97 89 VAL A CA 1
ATOM 677 C C . VAL A 1 89 ? 17.599 9.041 1.646 1.00 55.97 89 VAL A C 1
ATOM 679 O O . VAL A 1 89 ? 18.484 9.789 1.235 1.00 55.97 89 VAL A O 1
ATOM 682 N N . GLY A 1 90 ? 16.464 9.513 2.155 1.00 48.09 90 GLY A N 1
ATOM 683 C CA . GLY A 1 90 ? 16.378 10.896 2.601 1.00 48.09 90 GLY A CA 1
ATOM 684 C C . GLY A 1 90 ? 17.370 11.091 3.744 1.00 48.09 90 GLY A C 1
ATOM 685 O O . GLY A 1 90 ? 17.197 10.512 4.815 1.00 48.09 90 GLY A O 1
ATOM 686 N N . THR A 1 91 ? 18.424 11.875 3.525 1.00 47.09 91 THR A N 1
ATOM 687 C CA . THR A 1 91 ? 19.179 12.463 4.631 1.00 47.09 91 THR A CA 1
ATOM 688 C C . THR A 1 91 ? 18.247 13.458 5.312 1.00 47.09 91 THR A C 1
ATOM 690 O O . THR A 1 91 ? 17.980 14.525 4.754 1.00 47.09 91 THR A O 1
ATOM 693 N N . GLY A 1 92 ? 17.691 13.060 6.456 1.00 41.25 92 GLY A N 1
ATOM 694 C CA . GLY A 1 92 ? 17.152 14.011 7.426 1.00 41.25 92 GLY A CA 1
ATOM 695 C C . GLY A 1 92 ? 18.236 14.942 7.954 1.00 41.25 92 GLY A C 1
ATOM 696 O O . GLY A 1 92 ? 19.430 14.568 7.873 1.00 41.25 92 GLY A O 1
#

Mean predicted aligned error: 9.21 Å

Nearest PDB structures (foldseek):
  1mu2-assembly1_B  TM=5.902E-01  e=1.013E+00  Human immunodeficiency virus 2
  3hxl-assembly1_A  TM=6.122E-01  e=6.098E-01  Desulfitobacterium hafniense Y51
  8ifj-assembly5_J  TM=8.548E-01  e=7.697E+00  methanogenic archaeon mixed culture ISO4-G1
  5hu7-assembly1_A  TM=5.706E-01  e=8.738E+00  Brevibacillus brevis NBRC 100599
  1xxr-assembly1_C  TM=2.133E-01  e=1.791E+00  Morus nigra